Protein AF-A0A067D667-F1 (afdb_monomer_lite)

Secondary structure (DSSP, 8-state):
-HHHHHHHHHHHHHHHHHTT-HHHHHHHHHHHHHHH--HHHHHHHHHHHHHTT-HHHHHHHHHHTSGGGT-HHHHHHHHHHHHHTT-HHHHHHT-

pLDDT: mean 91.64, std 7.35, range [61.41, 97.56]

Radius of gyration: 13.4 Å; chains: 1; bounding box: 30×21×42 Å

Structure (mmCIF, N/CA/C/O backbone):
data_AF-A0A067D667-F1
#
_entry.id   AF-A0A067D667-F1
#
loop_
_atom_site.group_PDB
_atom_site.id
_atom_site.type_symbol
_atom_site.label_atom_id
_atom_site.label_alt_id
_atom_site.label_comp_id
_atom_site.label_asym_id
_atom_site.label_entity_id
_atom_site.label_seq_id
_atom_site.pdbx_PDB_ins_code
_atom_site.Cartn_x
_atom_site.Cartn_y
_atom_site.Cartn_z
_atom_site.occupancy
_atom_site.B_iso_or_equiv
_atom_site.auth_seq_id
_atom_site.auth_comp_id
_atom_site.auth_asym_id
_atom_site.auth_atom_id
_atom_site.pdbx_PDB_model_num
ATOM 1 N N . MET A 1 1 ? 8.140 2.149 -25.367 1.00 61.41 1 MET A N 1
ATOM 2 C CA . MET A 1 1 ? 9.313 2.708 -24.654 1.00 61.41 1 MET A CA 1
ATOM 3 C C . MET A 1 1 ? 8.954 2.984 -23.196 1.00 61.41 1 MET A C 1
ATOM 5 O O . MET A 1 1 ? 9.339 2.188 -22.359 1.00 61.41 1 MET A O 1
ATOM 9 N N . ARG A 1 2 ? 8.117 3.989 -22.884 1.00 79.50 2 ARG A N 1
ATOM 10 C CA . ARG A 1 2 ? 7.799 4.370 -21.488 1.00 79.50 2 ARG A CA 1
ATOM 11 C C . ARG A 1 2 ? 7.070 3.290 -20.663 1.00 79.50 2 ARG A C 1
ATOM 13 O O . ARG A 1 2 ? 7.390 3.087 -19.501 1.00 79.50 2 ARG A O 1
ATOM 20 N N . GLU A 1 3 ? 6.121 2.567 -21.261 1.00 82.81 3 GLU A N 1
ATOM 21 C CA . GLU A 1 3 ? 5.387 1.485 -20.572 1.00 82.81 3 GLU A CA 1
ATOM 22 C C . GLU A 1 3 ? 6.264 0.266 -20.253 1.00 82.81 3 GLU A C 1
ATOM 24 O O . GLU A 1 3 ? 6.123 -0.348 -19.200 1.00 82.81 3 GLU A O 1
ATOM 29 N N . GLU A 1 4 ? 7.215 -0.056 -21.131 1.00 89.31 4 GLU A N 1
ATOM 30 C CA . GLU A 1 4 ? 8.148 -1.168 -20.924 1.00 89.31 4 GLU A CA 1
ATOM 31 C C . GLU A 1 4 ? 9.104 -0.878 -19.756 1.00 89.31 4 GLU A C 1
ATOM 33 O O . GLU A 1 4 ? 9.426 -1.760 -18.962 1.00 89.31 4 GLU A O 1
ATOM 38 N N . GLU A 1 5 ? 9.532 0.378 -19.618 1.00 90.38 5 GLU A N 1
ATOM 39 C CA . GLU A 1 5 ? 10.344 0.842 -18.489 1.00 90.38 5 GLU A CA 1
ATOM 40 C C . GLU A 1 5 ? 9.566 0.780 -17.169 1.00 90.38 5 GLU A C 1
ATOM 42 O O . GLU A 1 5 ? 10.104 0.327 -16.158 1.00 90.38 5 GLU A O 1
ATOM 47 N N . ILE A 1 6 ? 8.286 1.167 -17.181 1.00 92.38 6 ILE A N 1
ATOM 48 C CA . ILE A 1 6 ? 7.396 1.053 -16.018 1.00 92.38 6 ILE A CA 1
ATOM 49 C C . ILE A 1 6 ? 7.241 -0.413 -15.600 1.00 92.38 6 ILE A C 1
ATOM 51 O O . ILE A 1 6 ? 7.347 -0.724 -14.414 1.00 92.38 6 ILE A O 1
ATOM 55 N N . GLU A 1 7 ? 7.052 -1.332 -16.549 1.00 93.44 7 GLU A N 1
ATOM 56 C CA . GLU A 1 7 ? 6.924 -2.752 -16.217 1.00 93.44 7 GLU A CA 1
ATOM 57 C C . GLU A 1 7 ? 8.227 -3.333 -15.646 1.00 93.44 7 GLU A C 1
ATOM 59 O O . GLU A 1 7 ? 8.194 -4.102 -14.682 1.00 93.44 7 GLU A O 1
ATOM 64 N N . LYS A 1 8 ? 9.390 -2.901 -16.154 1.00 94.31 8 LYS A N 1
ATOM 65 C CA . LYS A 1 8 ? 10.691 -3.245 -15.555 1.00 94.31 8 LYS A CA 1
ATOM 66 C C . LYS A 1 8 ? 10.784 -2.752 -14.110 1.00 94.31 8 LYS A C 1
ATOM 68 O O . LYS A 1 8 ? 11.198 -3.516 -13.240 1.00 94.31 8 LYS A O 1
ATOM 73 N N . LEU A 1 9 ? 10.350 -1.521 -13.827 1.00 94.25 9 LEU A N 1
ATOM 74 C CA . LEU A 1 9 ? 10.336 -0.975 -12.465 1.00 94.25 9 LEU A CA 1
ATOM 75 C C . LEU A 1 9 ? 9.380 -1.737 -11.538 1.00 94.25 9 LEU A C 1
ATOM 77 O O . LEU A 1 9 ? 9.762 -2.059 -10.414 1.00 94.25 9 LEU A O 1
ATOM 81 N N . ARG A 1 10 ? 8.180 -2.107 -12.003 1.00 95.44 10 ARG A N 1
ATOM 82 C CA . ARG A 1 10 ? 7.273 -2.995 -11.251 1.00 95.44 10 ARG A CA 1
ATOM 83 C C . ARG A 1 10 ? 7.933 -4.340 -10.947 1.00 95.44 10 ARG A C 1
ATOM 85 O O . ARG A 1 10 ? 7.803 -4.856 -9.838 1.00 95.44 10 ARG A O 1
ATOM 92 N N . GLY A 1 11 ? 8.683 -4.888 -11.904 1.00 96.25 11 GLY A N 1
ATOM 93 C CA . GLY A 1 11 ? 9.513 -6.077 -11.712 1.00 96.25 11 GLY A CA 1
ATOM 94 C C . GLY A 1 11 ? 10.533 -5.913 -10.583 1.00 96.25 11 GLY A C 1
ATOM 95 O O . GLY A 1 11 ? 10.611 -6.775 -9.709 1.00 96.25 11 GLY A O 1
ATOM 96 N N . VAL A 1 12 ? 11.248 -4.784 -10.547 1.00 96.31 12 VAL A N 1
ATOM 97 C CA . VAL A 1 12 ? 12.207 -4.458 -9.474 1.00 96.31 12 VAL A CA 1
ATOM 98 C C . VAL A 1 12 ? 11.517 -4.367 -8.114 1.00 96.31 12 VAL A C 1
ATOM 100 O O . VAL A 1 12 ? 12.043 -4.891 -7.133 1.00 96.31 12 VAL A O 1
ATOM 103 N N . VAL A 1 13 ? 10.331 -3.758 -8.033 1.00 96.81 13 VAL A N 1
ATOM 104 C CA . VAL A 1 13 ? 9.562 -3.700 -6.778 1.00 96.81 13 VAL A CA 1
ATOM 105 C C . VAL A 1 13 ? 9.225 -5.108 -6.287 1.00 96.81 13 VAL A C 1
ATOM 107 O O . VAL A 1 13 ? 9.477 -5.422 -5.123 1.00 96.81 13 VAL A O 1
ATOM 110 N N . ARG A 1 14 ? 8.707 -5.974 -7.170 1.00 96.69 14 ARG A N 1
ATOM 111 C CA . ARG A 1 14 ? 8.371 -7.369 -6.833 1.00 96.69 14 ARG A CA 1
ATOM 112 C C . ARG A 1 14 ? 9.598 -8.153 -6.357 1.00 96.69 14 ARG A C 1
ATOM 114 O O . ARG A 1 14 ? 9.513 -8.856 -5.351 1.00 96.69 14 ARG A O 1
ATOM 121 N N . ASP A 1 15 ? 10.738 -7.985 -7.023 1.00 97.56 15 ASP A N 1
ATOM 122 C CA . ASP A 1 15 ? 12.005 -8.608 -6.629 1.00 97.56 15 ASP A CA 1
ATOM 123 C C . ASP A 1 15 ? 12.475 -8.118 -5.248 1.00 97.56 15 ASP A C 1
ATOM 125 O O . ASP A 1 15 ? 12.756 -8.933 -4.368 1.00 97.56 15 ASP A O 1
ATOM 129 N N . CYS A 1 16 ? 12.449 -6.803 -5.003 1.00 97.50 16 CYS A N 1
ATOM 130 C CA . CYS A 1 16 ? 12.793 -6.223 -3.702 1.00 97.50 16 CYS A CA 1
ATOM 131 C C . CYS A 1 16 ? 11.901 -6.773 -2.582 1.00 97.50 16 CYS A C 1
ATOM 133 O O . CYS A 1 16 ? 12.405 -7.130 -1.517 1.00 97.50 16 CYS A O 1
ATOM 135 N N . VAL A 1 17 ? 10.590 -6.884 -2.821 1.00 96.19 17 VAL A N 1
ATOM 136 C CA . VAL A 1 17 ? 9.649 -7.468 -1.857 1.00 96.19 17 VAL A CA 1
ATOM 137 C C . VAL A 1 17 ? 9.985 -8.933 -1.578 1.00 96.19 17 VAL A C 1
ATOM 139 O O . VAL A 1 17 ? 10.052 -9.319 -0.412 1.00 96.19 17 VAL A O 1
ATOM 142 N N . SER A 1 18 ? 10.250 -9.733 -2.617 1.00 96.62 18 SER A N 1
ATOM 143 C CA . SER A 1 18 ? 10.596 -11.155 -2.461 1.00 96.62 18 SER A CA 1
ATOM 144 C C . SER A 1 18 ? 11.892 -11.378 -1.673 1.00 96.62 18 SER A C 1
ATOM 146 O O . SER A 1 18 ? 12.019 -12.366 -0.957 1.00 96.62 18 SER A O 1
ATOM 148 N N . LYS A 1 19 ? 12.830 -10.427 -1.755 1.00 97.19 19 LYS A N 1
ATOM 149 C CA . LYS A 1 19 ? 14.114 -10.437 -1.039 1.00 97.19 19 LYS A CA 1
ATOM 150 C C . LYS A 1 19 ? 14.058 -9.737 0.321 1.00 97.19 19 LYS A C 1
ATOM 152 O O . LYS A 1 19 ? 15.098 -9.537 0.940 1.00 97.19 19 LYS A O 1
ATOM 157 N N . HIS A 1 20 ? 12.872 -9.334 0.780 1.00 96.00 20 HIS A N 1
ATOM 158 C CA . HIS A 1 20 ? 12.668 -8.585 2.026 1.00 96.00 20 HIS A CA 1
ATOM 159 C C . HIS A 1 20 ? 13.407 -7.231 2.089 1.00 96.00 20 HIS A C 1
ATOM 161 O O . HIS A 1 20 ? 13.639 -6.680 3.166 1.00 96.00 20 HIS A O 1
ATOM 167 N N . LEU A 1 21 ? 13.739 -6.646 0.934 1.00 97.25 21 LEU A N 1
ATOM 168 C CA . LEU A 1 21 ? 14.362 -5.326 0.803 1.00 97.25 21 LEU A CA 1
ATOM 169 C C . LEU A 1 21 ? 13.286 -4.231 0.799 1.00 97.25 21 LEU A C 1
ATOM 171 O O . LEU A 1 21 ? 13.065 -3.541 -0.199 1.00 97.25 21 LEU A O 1
ATOM 175 N N . TYR A 1 22 ? 12.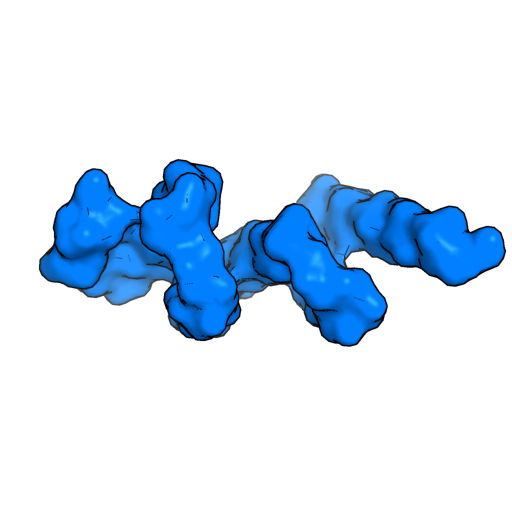574 -4.086 1.918 1.00 96.62 22 TYR A N 1
ATOM 176 C CA . TYR A 1 22 ? 11.373 -3.247 1.977 1.00 96.62 22 TYR A CA 1
ATOM 177 C C . TYR A 1 22 ? 11.644 -1.755 1.768 1.00 96.62 22 TYR A C 1
ATOM 179 O O . TYR A 1 22 ? 10.844 -1.084 1.124 1.00 96.62 22 TYR A O 1
ATOM 187 N N . SER A 1 23 ? 12.773 -1.225 2.244 1.00 96.00 23 SER A N 1
ATOM 188 C CA . SER A 1 23 ? 13.148 0.180 2.024 1.00 96.00 23 SER A CA 1
ATOM 189 C C . SER A 1 23 ? 13.295 0.502 0.532 1.00 96.00 23 SER A C 1
ATOM 191 O O . SER A 1 23 ? 12.737 1.489 0.051 1.00 96.00 23 SER A O 1
ATOM 193 N N . SER A 1 24 ? 13.980 -0.370 -0.211 1.00 96.81 24 SER A N 1
ATOM 194 C CA . SER A 1 24 ? 14.125 -0.275 -1.666 1.00 96.81 24 SER A CA 1
ATOM 195 C C . SER A 1 24 ? 12.787 -0.467 -2.377 1.00 96.81 24 SER A C 1
ATOM 197 O O . SER A 1 24 ? 12.452 0.321 -3.258 1.00 96.81 24 SER A O 1
ATOM 199 N N . ALA A 1 25 ? 11.989 -1.458 -1.962 1.00 97.38 25 ALA A N 1
ATOM 200 C CA . ALA A 1 25 ? 10.661 -1.689 -2.524 1.00 97.38 25 ALA A CA 1
ATOM 201 C C . ALA A 1 25 ? 9.758 -0.453 -2.384 1.00 97.38 25 ALA A C 1
ATOM 203 O O . ALA A 1 25 ? 9.126 -0.049 -3.355 1.00 97.38 25 ALA A O 1
ATOM 204 N N . ILE A 1 26 ? 9.740 0.183 -1.207 1.00 97.19 26 ILE A N 1
ATOM 205 C CA . ILE A 1 26 ? 8.969 1.407 -0.949 1.00 97.19 26 ILE A CA 1
ATOM 206 C C . ILE A 1 26 ? 9.437 2.544 -1.858 1.00 97.19 26 ILE A C 1
ATOM 208 O O . ILE A 1 26 ? 8.603 3.239 -2.434 1.00 97.19 26 ILE A O 1
ATOM 212 N N . PHE A 1 27 ? 10.753 2.733 -1.998 1.00 96.75 27 PHE A N 1
ATOM 213 C CA . PHE A 1 27 ? 11.309 3.786 -2.846 1.00 96.75 27 PHE A CA 1
ATOM 214 C C . PHE A 1 27 ? 10.902 3.611 -4.312 1.00 96.75 27 PHE A C 1
ATOM 216 O O . PHE A 1 27 ? 10.391 4.548 -4.922 1.00 96.75 27 PHE A O 1
ATOM 223 N N . PHE A 1 28 ? 11.093 2.418 -4.879 1.00 96.31 28 PHE A N 1
ATOM 224 C CA . PHE A 1 28 ? 10.750 2.172 -6.279 1.00 96.31 28 PHE A CA 1
ATOM 225 C C . PHE A 1 28 ? 9.237 2.203 -6.514 1.00 96.31 28 PHE A C 1
ATOM 227 O O . PHE A 1 28 ? 8.800 2.783 -7.506 1.00 96.31 28 PHE A O 1
ATOM 234 N N . ALA A 1 29 ? 8.433 1.659 -5.596 1.00 96.06 29 ALA A N 1
ATOM 235 C CA . ALA A 1 29 ? 6.978 1.675 -5.721 1.00 96.06 29 ALA A CA 1
ATOM 236 C C . ALA A 1 29 ? 6.410 3.103 -5.693 1.00 96.06 29 ALA A C 1
ATOM 238 O O . ALA A 1 29 ? 5.514 3.409 -6.473 1.00 96.06 29 ALA A O 1
ATOM 239 N N . ASP A 1 30 ? 6.970 3.993 -4.866 1.00 95.25 30 ASP A N 1
ATOM 240 C CA . ASP A 1 30 ? 6.619 5.420 -4.856 1.00 95.25 30 ASP A CA 1
ATOM 241 C C . ASP A 1 30 ? 6.881 6.087 -6.213 1.00 95.25 30 ASP A C 1
ATOM 243 O O . ASP A 1 30 ? 6.041 6.828 -6.722 1.00 95.25 30 ASP A O 1
ATOM 247 N N . LYS A 1 31 ? 8.016 5.774 -6.855 1.00 94.62 31 LYS A N 1
ATOM 248 C CA . LYS A 1 31 ? 8.318 6.298 -8.196 1.00 94.62 31 LYS A CA 1
ATOM 249 C C . LYS A 1 31 ? 7.368 5.765 -9.257 1.00 94.62 31 LYS A C 1
ATOM 251 O O . LYS A 1 31 ? 6.917 6.545 -10.087 1.00 94.62 31 LYS A O 1
ATOM 256 N N . VAL A 1 32 ? 7.048 4.473 -9.226 1.00 94.50 32 VAL A N 1
ATOM 257 C CA . VAL A 1 32 ? 6.102 3.877 -10.180 1.00 94.50 32 VAL A CA 1
ATOM 258 C C . VAL A 1 32 ? 4.715 4.500 -10.019 1.00 94.50 32 VAL A C 1
ATOM 260 O O . VAL A 1 32 ? 4.163 4.984 -11.004 1.00 94.50 32 VAL A O 1
ATOM 263 N N . ALA A 1 33 ? 4.195 4.577 -8.791 1.00 93.06 33 ALA A N 1
ATOM 264 C CA . ALA A 1 33 ? 2.882 5.153 -8.511 1.00 93.06 33 ALA A CA 1
ATOM 265 C C . ALA A 1 33 ? 2.787 6.629 -8.938 1.00 93.06 33 ALA A C 1
ATOM 267 O O . ALA A 1 33 ? 1.783 7.037 -9.517 1.00 93.06 33 ALA A O 1
ATOM 268 N N . ALA A 1 34 ? 3.847 7.418 -8.726 1.00 91.06 34 ALA A N 1
ATOM 269 C CA . ALA A 1 34 ? 3.898 8.811 -9.166 1.00 91.06 34 ALA A CA 1
ATOM 270 C C . ALA A 1 34 ? 3.935 8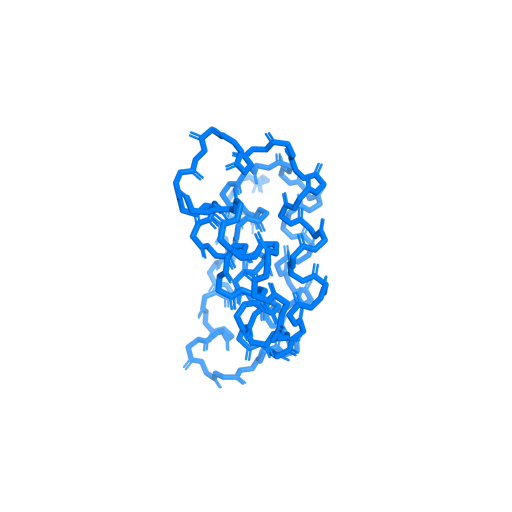.973 -10.699 1.00 91.06 34 ALA A C 1
ATOM 272 O O . ALA A 1 34 ? 3.469 9.988 -11.216 1.00 91.06 34 ALA A O 1
ATOM 273 N N . LEU A 1 35 ? 4.495 8.001 -11.429 1.00 90.94 35 LEU A N 1
ATOM 274 C CA . LEU A 1 35 ? 4.607 8.042 -12.891 1.00 90.94 35 LEU A CA 1
ATOM 275 C C . LEU A 1 35 ? 3.325 7.594 -13.599 1.00 90.94 35 LEU A C 1
ATOM 277 O O . LEU A 1 35 ? 2.987 8.156 -14.641 1.00 90.94 35 LEU A O 1
ATOM 281 N N . THR A 1 36 ? 2.640 6.576 -13.076 1.00 89.75 36 THR A N 1
ATOM 282 C CA . THR A 1 36 ? 1.459 5.981 -13.724 1.00 89.75 36 THR A CA 1
ATOM 283 C C . THR A 1 36 ? 0.148 6.551 -13.211 1.00 89.75 36 THR A C 1
ATOM 285 O O . THR A 1 36 ? -0.814 6.634 -13.972 1.00 89.75 36 THR A O 1
ATOM 288 N N . ASN A 1 37 ? 0.099 6.928 -11.929 1.00 84.12 37 ASN A N 1
ATOM 289 C CA . ASN A 1 37 ? -1.127 7.255 -11.204 1.00 84.12 37 ASN A CA 1
ATOM 290 C C . ASN A 1 37 ? -2.214 6.158 -11.327 1.00 84.12 37 ASN A C 1
ATOM 292 O O . ASN A 1 37 ? -3.410 6.433 -11.211 1.00 84.12 37 ASN A O 1
ATOM 296 N N . ASP A 1 38 ? -1.795 4.915 -11.591 1.00 89.06 38 ASP A N 1
ATOM 297 C CA . ASP A 1 38 ? -2.671 3.752 -11.713 1.00 89.06 38 ASP A CA 1
ATOM 298 C C . ASP A 1 38 ? -3.013 3.234 -10.305 1.00 89.06 38 ASP A C 1
ATOM 300 O O . ASP A 1 38 ? -2.102 3.017 -9.494 1.00 89.06 38 ASP A O 1
ATOM 304 N N . PRO A 1 39 ? -4.300 2.989 -9.991 1.00 89.19 39 PRO A N 1
ATOM 305 C CA . PRO A 1 39 ? -4.709 2.292 -8.777 1.00 89.19 39 PRO A CA 1
ATOM 306 C C . PRO A 1 39 ? -3.847 1.066 -8.443 1.00 89.19 39 PRO A C 1
ATOM 308 O O . PRO A 1 39 ? -3.459 0.883 -7.290 1.00 89.19 39 PRO A O 1
ATOM 311 N N . ALA A 1 40 ? -3.504 0.232 -9.429 1.00 90.69 40 ALA A N 1
ATOM 312 C CA . ALA A 1 40 ? -2.729 -0.983 -9.181 1.00 90.69 40 ALA A CA 1
ATOM 313 C C . ALA A 1 40 ? -1.330 -0.686 -8.605 1.00 90.69 40 ALA A C 1
ATOM 315 O O . ALA A 1 40 ? -0.860 -1.391 -7.708 1.00 90.69 40 ALA A O 1
ATOM 316 N N . ASP A 1 41 ? -0.692 0.387 -9.069 1.00 92.94 41 ASP A N 1
ATOM 317 C CA . ASP A 1 41 ? 0.636 0.800 -8.612 1.00 92.94 41 ASP A CA 1
ATOM 318 C C . ASP A 1 41 ? 0.582 1.487 -7.244 1.00 92.94 41 ASP A C 1
ATOM 320 O O . ASP A 1 41 ? 1.443 1.253 -6.395 1.00 92.94 41 ASP A O 1
ATOM 324 N N . VAL A 1 42 ? -0.480 2.253 -6.977 1.00 93.12 42 VAL A N 1
ATOM 325 C CA . VAL A 1 42 ? -0.755 2.796 -5.636 1.00 93.12 42 VAL A CA 1
ATOM 326 C C . VAL A 1 42 ? -0.955 1.661 -4.628 1.00 93.12 42 VAL A C 1
ATOM 328 O O . VAL A 1 42 ? -0.428 1.712 -3.515 1.00 93.12 42 VAL A O 1
ATOM 331 N N . TYR A 1 43 ? -1.666 0.599 -5.018 1.00 93.75 43 TYR A N 1
ATOM 332 C CA . TYR A 1 43 ? -1.824 -0.588 -4.180 1.00 93.75 43 TYR A CA 1
ATOM 333 C C . TYR A 1 43 ? -0.482 -1.283 -3.921 1.00 93.75 43 TYR A C 1
ATOM 335 O O . TYR A 1 43 ? -0.191 -1.659 -2.784 1.00 93.75 43 TYR A O 1
ATOM 343 N N . MET A 1 44 ? 0.369 -1.404 -4.944 1.00 94.75 44 MET A N 1
ATOM 344 C CA . MET A 1 44 ? 1.720 -1.957 -4.806 1.00 94.75 44 MET A CA 1
ATOM 345 C C . MET A 1 44 ? 2.572 -1.140 -3.821 1.00 94.75 44 MET A C 1
ATOM 347 O O . MET A 1 44 ? 3.251 -1.712 -2.965 1.00 94.75 44 MET A O 1
ATOM 351 N N . GLN A 1 45 ? 2.490 0.192 -3.877 1.00 95.81 45 GLN A N 1
ATOM 352 C CA . GLN A 1 45 ? 3.152 1.079 -2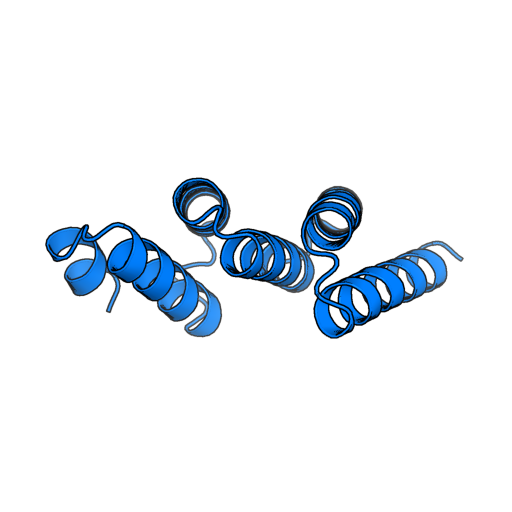.919 1.00 95.81 45 GLN A CA 1
ATOM 353 C C . GLN A 1 45 ? 2.612 0.895 -1.495 1.00 95.81 45 GLN A C 1
ATOM 355 O O . GLN A 1 45 ? 3.397 0.777 -0.549 1.00 95.81 45 GLN A O 1
ATOM 360 N N . ALA A 1 46 ? 1.289 0.826 -1.324 1.00 95.75 46 ALA A N 1
ATOM 361 C CA . ALA A 1 46 ? 0.668 0.577 -0.025 1.00 95.75 46 ALA A CA 1
ATOM 362 C C . ALA A 1 46 ? 1.097 -0.778 0.560 1.00 95.75 46 ALA A C 1
ATOM 364 O O . ALA A 1 46 ? 1.409 -0.870 1.748 1.00 95.75 46 ALA A O 1
ATOM 365 N N . GLN A 1 47 ? 1.186 -1.816 -0.275 1.00 95.94 47 GLN A N 1
ATOM 366 C CA . GLN A 1 47 ? 1.654 -3.138 0.130 1.00 95.94 47 GLN A CA 1
ATOM 367 C C . GLN A 1 47 ? 3.123 -3.110 0.571 1.00 95.94 47 GLN A C 1
ATOM 369 O O . GLN A 1 47 ? 3.457 -3.670 1.616 1.00 95.94 47 GLN A O 1
ATOM 374 N N . ALA A 1 48 ? 3.998 -2.425 -0.171 1.00 97.12 48 ALA A N 1
ATOM 375 C CA . ALA A 1 48 ? 5.399 -2.265 0.212 1.00 97.12 48 ALA A CA 1
ATOM 376 C C . ALA A 1 48 ? 5.545 -1.520 1.554 1.00 97.12 48 ALA A C 1
ATOM 378 O O . ALA A 1 48 ? 6.330 -1.934 2.409 1.00 97.12 48 ALA A O 1
ATOM 379 N N . LEU A 1 49 ? 4.749 -0.466 1.779 1.00 97.00 49 LEU A N 1
ATOM 380 C CA . LEU A 1 49 ? 4.705 0.258 3.055 1.00 97.00 49 LEU A CA 1
ATOM 381 C C . LEU A 1 49 ? 4.219 -0.629 4.206 1.00 97.00 49 LEU A C 1
ATOM 383 O O . LEU A 1 49 ? 4.808 -0.589 5.286 1.00 97.00 49 LEU A O 1
ATOM 387 N N . PHE A 1 50 ? 3.178 -1.435 3.982 1.00 97.56 50 PHE A N 1
ATOM 388 C CA . PHE A 1 50 ? 2.662 -2.374 4.977 1.00 97.56 50 PHE A CA 1
ATOM 389 C C . PHE A 1 50 ? 3.724 -3.406 5.376 1.00 97.56 50 PHE A C 1
ATOM 391 O O . PHE A 1 50 ? 3.988 -3.594 6.561 1.00 97.56 50 PHE A O 1
ATOM 398 N N . LEU A 1 51 ? 4.393 -4.021 4.396 1.00 96.69 51 LEU A N 1
ATOM 399 C CA . LEU A 1 51 ? 5.465 -4.990 4.645 1.00 96.69 51 LEU A CA 1
ATOM 400 C C . LEU A 1 51 ? 6.673 -4.357 5.353 1.00 96.69 51 LEU A C 1
ATOM 402 O O . LEU A 1 51 ? 7.284 -4.981 6.217 1.00 96.69 51 LEU A O 1
ATOM 406 N N . GLY A 1 52 ? 6.966 -3.089 5.053 1.00 95.88 52 GLY A N 1
ATOM 407 C CA . GLY A 1 52 ? 7.947 -2.275 5.770 1.00 95.88 52 GLY A CA 1
ATOM 408 C C . GLY A 1 52 ? 7.485 -1.761 7.140 1.00 95.88 52 GLY A C 1
ATOM 409 O O . GLY A 1 52 ? 8.167 -0.918 7.716 1.00 95.88 52 GLY A O 1
ATOM 410 N N . ARG A 1 53 ? 6.343 -2.228 7.668 1.00 96.19 53 ARG A N 1
ATOM 411 C CA . ARG A 1 53 ? 5.753 -1.826 8.962 1.00 96.19 53 ARG A CA 1
ATOM 412 C C . ARG A 1 53 ? 5.404 -0.337 9.074 1.00 96.19 53 ARG A C 1
ATOM 414 O O . ARG A 1 53 ? 5.252 0.207 10.165 1.00 96.19 53 ARG A O 1
ATOM 421 N N . HIS A 1 54 ? 5.224 0.345 7.948 1.00 96.56 54 HIS A N 1
ATOM 422 C CA . HIS A 1 54 ? 4.789 1.738 7.895 1.00 96.56 54 HIS A CA 1
ATOM 423 C C . HIS A 1 54 ? 3.262 1.839 7.774 1.00 96.56 54 HIS A C 1
ATOM 425 O O . HIS A 1 54 ? 2.736 2.469 6.854 1.00 96.56 54 HIS A O 1
ATOM 431 N N . TYR A 1 55 ? 2.541 1.235 8.720 1.00 96.44 55 TYR A N 1
ATOM 432 C CA . TYR A 1 55 ? 1.087 1.041 8.647 1.00 96.44 55 TYR A CA 1
ATOM 433 C C . TYR A 1 55 ? 0.296 2.346 8.523 1.00 96.44 55 TYR A C 1
ATOM 435 O O . TYR A 1 55 ? -0.587 2.455 7.679 1.00 96.44 55 TYR A O 1
ATOM 443 N N . ARG A 1 56 ? 0.661 3.388 9.283 1.00 95.31 56 ARG A N 1
ATOM 444 C CA . ARG A 1 56 ? -0.028 4.690 9.217 1.00 95.31 56 ARG A CA 1
ATOM 445 C C . ARG A 1 56 ? 0.161 5.384 7.864 1.00 95.31 56 ARG A C 1
ATOM 447 O O . ARG A 1 56 ? -0.768 6.008 7.361 1.00 95.31 56 ARG A O 1
ATOM 454 N N . ARG A 1 57 ? 1.342 5.237 7.248 1.00 95.44 57 ARG A N 1
ATOM 455 C CA . ARG A 1 57 ? 1.620 5.762 5.897 1.00 95.44 57 ARG A CA 1
ATOM 456 C C . ARG A 1 57 ? 0.843 4.985 4.837 1.00 95.44 57 ARG A C 1
ATOM 458 O O . ARG A 1 57 ? 0.260 5.608 3.957 1.00 95.44 57 ARG A O 1
ATOM 465 N N . ALA A 1 58 ? 0.809 3.655 4.945 1.00 95.44 58 ALA A N 1
ATOM 466 C CA . ALA A 1 58 ? 0.030 2.800 4.052 1.00 95.44 58 ALA A CA 1
ATOM 467 C C . ALA A 1 58 ? -1.468 3.137 4.126 1.00 95.44 58 ALA A C 1
ATOM 469 O O . ALA A 1 58 ? -2.093 3.378 3.097 1.00 95.44 58 ALA A O 1
ATOM 470 N N . PHE A 1 59 ? -2.020 3.253 5.338 1.00 94.19 59 PHE A N 1
ATOM 471 C CA . PHE A 1 59 ? -3.412 3.642 5.553 1.00 94.19 59 PHE A CA 1
ATOM 472 C C . PHE A 1 59 ? -3.730 5.017 4.956 1.00 94.19 59 PHE A C 1
ATOM 474 O O . PHE A 1 59 ? -4.712 5.157 4.233 1.00 94.19 59 PHE A O 1
ATOM 481 N N . HIS A 1 60 ? -2.882 6.023 5.199 1.00 93.62 60 HIS A N 1
ATOM 482 C CA . HIS A 1 60 ? -3.082 7.357 4.635 1.00 93.62 60 HIS A CA 1
ATOM 483 C C . HIS A 1 60 ? -3.080 7.338 3.099 1.00 93.62 60 HIS A C 1
ATOM 485 O O . HIS A 1 60 ? -3.931 7.972 2.481 1.00 93.62 60 HIS A O 1
ATOM 491 N N . LEU A 1 61 ? -2.147 6.608 2.477 1.00 92.31 61 LEU A N 1
ATOM 492 C CA . LEU A 1 61 ? -2.078 6.468 1.019 1.00 92.31 61 LEU A CA 1
ATOM 493 C C . LEU A 1 61 ? -3.357 5.829 0.458 1.00 92.31 61 LEU A C 1
ATOM 495 O O . LEU A 1 61 ? -3.935 6.336 -0.504 1.00 92.31 61 LEU A O 1
ATOM 499 N N . LEU A 1 62 ? -3.829 4.752 1.094 1.00 91.00 62 LEU A N 1
ATOM 500 C CA . LEU A 1 62 ? -5.067 4.080 0.713 1.00 91.00 62 LEU A CA 1
ATOM 501 C C . LEU A 1 62 ? -6.259 5.030 0.859 1.00 91.00 62 LEU A C 1
ATOM 503 O O . LEU A 1 62 ? -6.975 5.252 -0.114 1.00 91.00 62 LEU A O 1
ATOM 507 N N . ASN A 1 63 ? -6.442 5.658 2.020 1.00 87.94 63 ASN A N 1
ATOM 508 C CA . ASN A 1 63 ? -7.584 6.534 2.283 1.00 87.94 63 ASN A CA 1
ATOM 509 C C . ASN A 1 63 ? -7.612 7.767 1.354 1.00 87.94 63 ASN A C 1
ATOM 511 O O . ASN A 1 63 ? -8.668 8.159 0.859 1.00 87.94 63 ASN A O 1
ATOM 515 N N . ALA A 1 64 ? -6.442 8.331 1.031 1.00 84.75 64 ALA A N 1
ATOM 516 C CA . ALA A 1 64 ? -6.318 9.443 0.088 1.00 84.75 64 ALA A CA 1
ATOM 517 C C . ALA A 1 64 ? -6.742 9.069 -1.343 1.00 84.75 64 ALA A C 1
ATOM 519 O O . ALA A 1 64 ? -7.230 9.922 -2.085 1.00 84.75 64 ALA A O 1
ATOM 520 N N . SER A 1 65 ? -6.598 7.798 -1.730 1.00 73.31 65 SER A N 1
ATOM 521 C CA . SER A 1 65 ? -6.848 7.347 -3.101 1.00 73.31 65 SER A CA 1
ATOM 522 C C . SER A 1 65 ? -8.330 7.367 -3.516 1.00 73.31 65 SER A C 1
ATOM 524 O O . SER A 1 65 ? -8.618 7.170 -4.691 1.00 73.31 65 SER A O 1
ATOM 526 N N . LYS A 1 66 ? -9.294 7.596 -2.601 1.00 69.12 66 LYS A N 1
ATOM 527 C CA . LYS A 1 66 ? -10.768 7.509 -2.810 1.00 69.12 66 LYS A CA 1
ATOM 528 C C . LYS A 1 66 ? -11.281 6.177 -3.404 1.00 69.12 66 LYS A C 1
ATOM 530 O O . LYS A 1 66 ? -12.489 5.965 -3.481 1.00 69.12 66 LYS A O 1
ATOM 535 N N . ILE A 1 67 ? -10.385 5.266 -3.785 1.00 73.00 67 ILE A N 1
ATOM 536 C CA . ILE A 1 67 ? -10.653 3.952 -4.383 1.00 73.00 67 ILE A CA 1
ATOM 537 C C . ILE A 1 67 ? -10.975 2.910 -3.306 1.00 73.00 67 ILE A C 1
ATOM 539 O O . ILE A 1 67 ? -11.592 1.893 -3.608 1.00 73.00 67 ILE A O 1
ATOM 543 N N . VAL A 1 68 ? -10.654 3.190 -2.038 1.00 65.69 68 VAL A N 1
ATOM 544 C CA . VAL A 1 68 ? -10.941 2.310 -0.888 1.00 65.69 68 VAL A CA 1
ATOM 545 C C . VAL A 1 68 ? -12.411 1.898 -0.814 1.00 65.69 68 VAL A C 1
ATOM 547 O O . VAL A 1 68 ? -12.704 0.766 -0.456 1.00 65.69 68 VAL A O 1
ATOM 550 N N . LEU A 1 69 ? -13.340 2.771 -1.212 1.00 68.50 69 LEU A N 1
ATOM 551 C CA . LEU A 1 69 ? -14.774 2.457 -1.216 1.00 68.50 69 LEU A CA 1
ATOM 552 C C . LEU A 1 69 ? -15.227 1.641 -2.439 1.00 68.50 69 LEU A C 1
ATOM 554 O O . LEU A 1 69 ? -16.350 1.147 -2.456 1.00 68.50 69 LEU A O 1
ATOM 558 N N . ARG A 1 70 ? -14.386 1.518 -3.473 1.00 78.75 70 ARG A N 1
ATOM 559 C CA . ARG A 1 70 ? -14.712 0.842 -4.740 1.00 78.75 70 ARG A CA 1
ATOM 560 C C . ARG A 1 70 ? -14.062 -0.531 -4.880 1.00 78.75 70 ARG A C 1
ATOM 562 O O . ARG A 1 70 ? -14.662 -1.408 -5.490 1.00 78.75 70 ARG A O 1
ATOM 569 N N . ASP A 1 71 ? -12.856 -0.715 -4.347 1.00 86.31 71 ASP A N 1
ATOM 570 C CA . ASP A 1 71 ? -12.106 -1.968 -4.462 1.00 86.31 71 ASP A CA 1
ATOM 571 C C . ASP A 1 71 ? -11.941 -2.637 -3.091 1.00 86.31 71 ASP A C 1
ATOM 573 O O . ASP A 1 71 ? -11.312 -2.091 -2.179 1.00 86.31 71 ASP A O 1
ATOM 577 N N . LEU A 1 72 ? -12.471 -3.859 -2.958 1.00 87.88 72 LEU A N 1
ATOM 578 C CA . LEU A 1 72 ? -12.378 -4.645 -1.726 1.00 87.88 72 LEU A CA 1
ATOM 579 C C .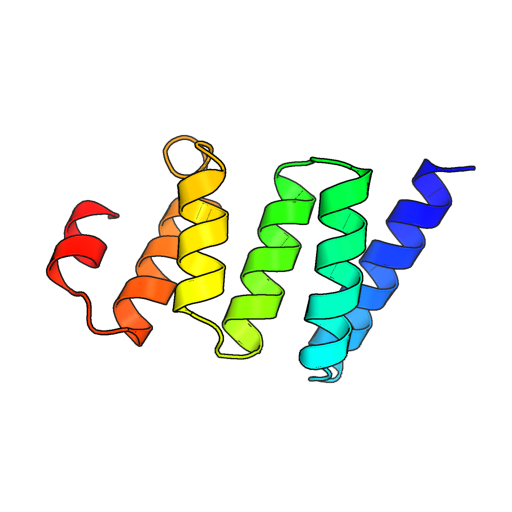 LEU A 1 72 ? -10.926 -4.890 -1.295 1.00 87.88 72 LEU A C 1
ATOM 581 O O . LEU A 1 72 ? -10.660 -4.967 -0.098 1.00 87.88 72 LEU A O 1
ATOM 585 N N . ARG A 1 73 ? -9.977 -4.987 -2.235 1.00 89.69 73 ARG A N 1
ATOM 586 C CA . ARG A 1 73 ? -8.556 -5.210 -1.922 1.00 89.69 73 ARG A CA 1
ATOM 587 C C . ARG A 1 73 ? -7.981 -4.037 -1.135 1.00 89.69 73 ARG A C 1
ATOM 589 O O . ARG A 1 73 ? -7.276 -4.238 -0.148 1.00 89.69 73 ARG A O 1
ATOM 596 N N . PHE A 1 74 ? -8.325 -2.814 -1.537 1.00 91.44 74 PHE A N 1
ATOM 597 C CA . PHE A 1 74 ? -7.892 -1.591 -0.861 1.00 91.44 74 PHE A CA 1
ATOM 598 C C . PHE A 1 74 ? -8.528 -1.475 0.519 1.00 91.44 74 PHE A C 1
ATOM 600 O O . PHE A 1 74 ? -7.831 -1.165 1.484 1.00 91.44 74 PHE A O 1
ATOM 607 N N . ARG A 1 75 ? -9.831 -1.764 0.611 1.00 91.38 75 ARG A N 1
ATOM 608 C CA . ARG A 1 75 ? -10.577 -1.767 1.873 1.00 91.38 75 ARG A CA 1
ATOM 609 C C . ARG A 1 75 ? -9.984 -2.754 2.875 1.00 91.38 75 ARG A C 1
ATOM 611 O O . ARG A 1 75 ? -9.687 -2.378 4.004 1.00 91.38 75 ARG A O 1
ATOM 618 N N . TYR A 1 76 ? -9.706 -3.977 2.429 1.00 92.62 76 TYR A N 1
ATOM 619 C CA . TYR A 1 76 ? -9.075 -5.004 3.251 1.00 92.62 76 TYR A CA 1
ATOM 620 C C . TYR A 1 76 ? -7.672 -4.601 3.725 1.00 92.62 76 TYR A C 1
ATOM 622 O O . TYR A 1 76 ? -7.372 -4.707 4.912 1.00 92.62 76 TYR A O 1
ATOM 630 N N . LEU A 1 77 ? -6.811 -4.096 2.831 1.00 94.31 77 LEU A N 1
ATOM 631 C CA . LEU A 1 77 ? -5.465 -3.669 3.224 1.00 94.31 77 LEU A CA 1
ATOM 632 C C . LEU A 1 77 ? -5.505 -2.476 4.195 1.00 94.31 77 LEU A C 1
ATOM 634 O O . LEU A 1 77 ? -4.700 -2.424 5.123 1.00 94.31 77 LEU A O 1
ATOM 638 N N . ALA A 1 78 ? -6.452 -1.549 4.023 1.00 93.69 78 ALA A N 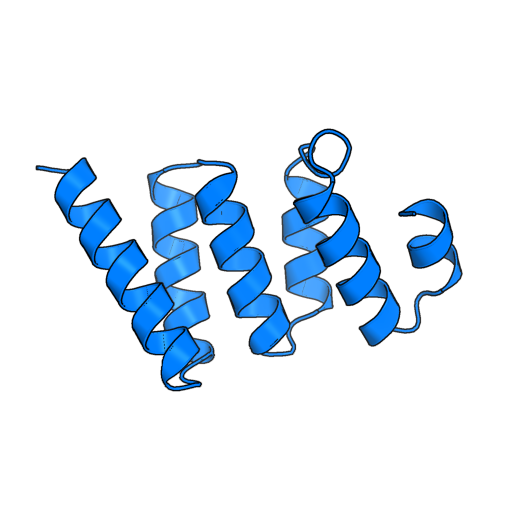1
ATOM 639 C CA . ALA A 1 78 ? -6.653 -0.427 4.936 1.00 93.69 78 ALA A CA 1
ATOM 640 C C . ALA A 1 78 ? -7.112 -0.901 6.325 1.00 93.69 78 ALA A C 1
ATOM 642 O O . ALA A 1 78 ? -6.526 -0.486 7.324 1.00 93.69 78 ALA A O 1
ATOM 643 N N . ALA A 1 79 ? -8.083 -1.818 6.389 1.00 93.94 79 ALA A N 1
ATOM 644 C CA . ALA A 1 79 ? -8.521 -2.443 7.638 1.00 93.94 79 ALA A CA 1
ATOM 645 C C . ALA A 1 79 ? -7.362 -3.170 8.339 1.00 93.94 79 ALA A C 1
ATOM 647 O O . ALA A 1 79 ? -7.131 -2.964 9.527 1.00 93.94 79 ALA A O 1
ATOM 648 N N . LYS A 1 80 ? -6.542 -3.916 7.589 1.00 95.25 80 LYS A N 1
ATOM 649 C CA . LYS A 1 80 ? -5.350 -4.586 8.127 1.00 95.25 80 LYS A CA 1
ATOM 650 C C . LYS A 1 80 ? -4.303 -3.604 8.671 1.00 95.25 80 LYS A C 1
ATOM 652 O O . LYS A 1 80 ? -3.649 -3.881 9.669 1.00 95.25 80 LYS A O 1
ATOM 657 N N . CYS A 1 81 ? -4.143 -2.433 8.048 1.00 95.62 81 CYS A N 1
ATOM 658 C CA . CYS A 1 81 ? -3.288 -1.377 8.601 1.00 95.62 81 CYS A CA 1
ATOM 659 C C . CYS A 1 81 ? -3.831 -0.851 9.939 1.00 95.62 81 CYS A C 1
ATOM 661 O O . CYS A 1 81 ? -3.045 -0.599 10.849 1.00 95.62 81 CYS A O 1
ATOM 663 N N . LEU A 1 82 ? -5.150 -0.674 10.059 1.00 95.19 82 LEU A N 1
ATOM 664 C CA . LEU A 1 82 ? -5.801 -0.208 11.290 1.00 95.19 82 LEU A CA 1
ATOM 665 C C . LEU A 1 82 ? -5.740 -1.253 12.410 1.00 95.19 82 LEU A C 1
ATOM 667 O O . LEU A 1 82 ? -5.534 -0.888 13.565 1.00 95.19 82 LEU A O 1
ATOM 671 N N . GLU A 1 83 ? -5.853 -2.537 12.065 1.00 96.38 83 GLU A N 1
ATOM 672 C CA . GLU A 1 83 ? -5.638 -3.664 12.977 1.00 96.38 83 GLU A CA 1
ATOM 673 C C . GLU A 1 83 ? -4.233 -3.615 13.599 1.00 96.38 83 GLU A C 1
ATOM 675 O O . GLU A 1 83 ? -4.095 -3.608 14.822 1.00 96.38 83 GLU A O 1
ATOM 680 N N . GLU A 1 84 ? -3.188 -3.474 12.776 1.00 96.31 84 GLU A N 1
ATOM 681 C CA . GLU A 1 84 ? -1.799 -3.354 13.249 1.00 96.31 84 GLU A CA 1
ATOM 682 C C . GLU A 1 84 ? -1.567 -2.089 14.100 1.00 96.31 84 GLU A C 1
ATOM 684 O O . GLU A 1 84 ? -0.717 -2.075 14.994 1.00 96.31 84 GLU A O 1
ATOM 689 N N . LEU A 1 85 ? -2.336 -1.022 13.852 1.00 95.38 85 LEU A N 1
ATOM 690 C CA . LEU A 1 85 ? -2.329 0.209 14.651 1.00 95.38 85 LEU A CA 1
ATOM 691 C C . LEU A 1 85 ? -3.194 0.124 15.920 1.00 95.38 85 LEU A C 1
ATOM 693 O O . LEU A 1 85 ? -3.130 1.037 16.743 1.00 95.38 85 LEU A O 1
ATOM 697 N N . LYS A 1 86 ? -3.962 -0.959 16.106 1.00 95.44 86 LYS A N 1
ATOM 698 C CA . LYS A 1 86 ? -4.929 -1.154 17.202 1.00 95.44 86 LYS A CA 1
ATOM 699 C C . LYS A 1 86 ? -6.064 -0.119 17.216 1.00 95.44 86 LYS A C 1
ATOM 701 O O . LYS A 1 86 ? -6.661 0.141 18.260 1.00 95.44 86 LYS A O 1
ATOM 706 N N . GLU A 1 87 ? -6.384 0.463 16.062 1.00 94.62 87 GLU A N 1
ATOM 707 C CA . GLU A 1 87 ? -7.500 1.399 15.883 1.00 94.62 87 GLU A CA 1
ATOM 708 C C . GLU A 1 87 ? -8.780 0.615 15.517 1.00 94.62 87 GLU A C 1
ATOM 710 O O . GLU A 1 87 ? -9.271 0.652 14.388 1.00 94.62 87 GLU A O 1
ATOM 715 N N . TRP A 1 88 ? -9.305 -0.148 16.484 1.00 93.06 88 TRP A N 1
ATOM 716 C CA . TRP A 1 88 ? -10.369 -1.143 16.269 1.00 93.06 88 TRP A CA 1
ATOM 717 C C . TRP A 1 88 ? -11.690 -0.560 15.760 1.00 93.06 88 TRP A C 1
ATOM 719 O O . TRP A 1 88 ? -12.313 -1.146 14.880 1.00 93.06 88 TRP A O 1
ATOM 729 N N . GLU A 1 89 ? -12.109 0.598 16.274 1.00 94.12 89 GLU A N 1
ATOM 730 C CA . GLU A 1 89 ? -13.359 1.248 15.853 1.00 94.12 89 GLU A CA 1
ATOM 731 C C . GLU A 1 89 ? -13.325 1.628 14.368 1.00 94.12 89 GLU A C 1
ATOM 733 O O . GLU A 1 89 ? -14.258 1.338 13.617 1.00 94.12 89 GLU A O 1
ATOM 738 N N . GLN A 1 90 ? -12.211 2.213 13.919 1.00 91.00 90 GLN A N 1
ATOM 739 C CA . GLN A 1 90 ? -12.019 2.545 12.511 1.00 91.00 90 GLN A CA 1
ATOM 740 C C . GLN A 1 90 ? -11.925 1.280 11.655 1.00 91.00 90 GLN A C 1
ATOM 742 O O . GLN A 1 90 ? -12.511 1.240 10.574 1.00 91.00 90 GLN A O 1
ATOM 747 N N . CYS A 1 91 ? -11.246 0.234 12.142 1.00 92.12 91 CYS A N 1
ATOM 748 C CA . CYS A 1 91 ? -11.158 -1.051 11.446 1.00 92.12 91 CYS A CA 1
ATOM 749 C C . CYS A 1 91 ? -12.551 -1.655 11.202 1.00 92.12 91 CYS A C 1
ATOM 751 O O . CYS A 1 91 ? -12.861 -2.026 10.072 1.00 92.12 91 CYS A O 1
ATOM 753 N N . LEU A 1 92 ? -13.419 -1.658 12.221 1.00 90.50 92 LEU A N 1
ATOM 754 C CA . LEU A 1 92 ? -14.796 -2.144 12.106 1.00 90.50 92 LEU A CA 1
ATOM 755 C C . LEU A 1 92 ? -15.622 -1.321 11.115 1.00 90.50 92 LEU A C 1
ATOM 757 O O . LEU A 1 92 ? -16.344 -1.899 10.317 1.00 90.50 92 LEU A O 1
ATOM 761 N N . SER A 1 93 ? -15.487 0.010 11.109 1.00 88.69 93 SER A N 1
ATOM 762 C CA . SER A 1 93 ? -16.163 0.844 10.099 1.00 88.69 93 SER A CA 1
ATOM 763 C C . SER A 1 93 ? -15.648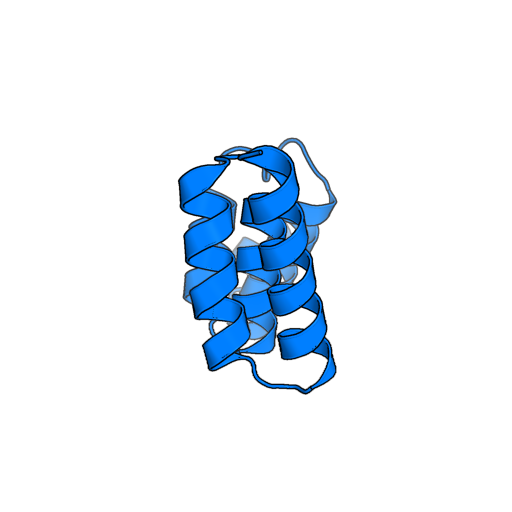 0.609 8.671 1.00 88.69 93 SER A C 1
ATOM 765 O O . SER A 1 93 ? -16.349 0.858 7.688 1.00 88.69 93 SER A O 1
ATOM 767 N N . MET A 1 94 ? -14.407 0.133 8.547 1.00 84.31 94 MET A N 1
ATOM 768 C CA . MET A 1 94 ? -13.774 -0.205 7.279 1.00 84.31 94 MET A CA 1
ATOM 769 C C . MET A 1 94 ? -14.092 -1.617 6.800 1.00 84.31 94 MET A C 1
ATOM 771 O O . MET A 1 94 ? -13.728 -1.905 5.669 1.00 84.31 94 MET A O 1
ATOM 775 N N . LEU A 1 95 ? -14.789 -2.470 7.549 1.00 80.12 95 LEU A N 1
ATOM 776 C CA . LEU A 1 95 ? -15.282 -3.774 7.075 1.00 80.12 95 LEU A CA 1
ATOM 777 C C . LEU A 1 95 ? -16.791 -3.717 6.810 1.00 80.12 95 LEU A C 1
ATOM 779 O O . LEU A 1 95 ? -17.222 -4.280 5.781 1.00 80.12 95 LEU A O 1
#

Foldseek 3Di:
DVVVVLVVLVVVLVVCVVVLVLVSNLVSLVVSCVVPVDPVSLLSNLVSCVSVVVLVVSLVSLVVNVCLVVDVSSLVSNLVSCVSVVVVVVSVVSD

InterPro domains:
  IPR011990 Tetratricopeptide-like helical domain superfamily [G3DSA:1.25.40.10] (4-95)

Organism: Citrus sinensis (NCBI:txid2711)

Sequence (95 aa):
MREEEIEKLRGVVRDCVSKHLYSSAIFFADKVAALTNDPADVYMQAQALFLGRHYRRAFHLLNASKIVLRDLRFRYLAAKCLEELKEWEQCLSML